Protein AF-A0A4Q0QFD4-F1 (afdb_monomer_lite)

Organism: NCBI:txid1325107

pLDDT: mean 79.19, std 12.44, range [36.03, 91.69]

Radius of gyration: 12.01 Å; chains: 1; bounding box: 21×37×23 Å

Foldseek 3Di:
DPPLQALVQFFWKFWADDVPDDIWIWTFRDDDPQKTWIWFLVGIDIDGPVVRVVRGPDIGGPVRCCVVPVPRSVNRNVRSRVD

Sequence (83 aa):
MTTAVKASQVEQGFYYEKTGTPGWLRLIVHRHGDEVAYADFTGLSKCWVATIARWAGAQYTQAEAARLFPKEVADITRHLEAR

Secondary structure (DSSP, 8-state):
------GGG--EEEEEEETTEEEEEEEEEEEETTEEEEEETTEEEEEEHHHHHHH-SEEEEHHHHHHH-HHHHHHHHHHHHT-

Structure (mmCIF, N/CA/C/O backbone):
data_AF-A0A4Q0QFD4-F1
#
_entry.id   AF-A0A4Q0QFD4-F1
#
loop_
_atom_site.group_PDB
_atom_site.id
_atom_site.type_symbol
_atom_site.label_atom_id
_atom_site.label_alt_id
_atom_site.label_comp_id
_atom_site.label_asym_id
_atom_site.label_entity_id
_atom_site.label_seq_id
_atom_site.pdbx_PDB_ins_code
_atom_site.Cartn_x
_atom_site.Cartn_y
_atom_site.Cartn_z
_atom_site.occupancy
_atom_site.B_iso_or_equiv
_atom_site.auth_seq_id
_atom_site.auth_comp_id
_atom_site.auth_asym_id
_atom_site.auth_atom_id
_atom_site.pdbx_PDB_model_num
ATOM 1 N N . MET A 1 1 ? 6.457 -23.335 -3.583 1.00 36.03 1 MET A N 1
ATOM 2 C CA . MET A 1 1 ? 5.945 -22.696 -4.811 1.00 36.03 1 MET A CA 1
ATOM 3 C C . MET A 1 1 ? 5.521 -21.288 -4.441 1.00 36.03 1 MET A C 1
ATOM 5 O O . MET A 1 1 ? 4.535 -21.138 -3.733 1.00 36.03 1 MET A O 1
ATOM 9 N N . THR A 1 2 ? 6.317 -20.286 -4.800 1.00 43.31 2 THR A N 1
ATOM 10 C CA . THR A 1 2 ? 6.002 -18.874 -4.546 1.00 43.31 2 THR A CA 1
ATOM 11 C C . THR A 1 2 ? 5.187 -18.401 -5.739 1.00 43.31 2 THR A C 1
ATOM 13 O O . THR A 1 2 ? 5.718 -18.279 -6.837 1.00 43.31 2 THR A O 1
ATOM 16 N N . THR A 1 3 ? 3.875 -18.268 -5.577 1.00 49.97 3 THR A N 1
ATOM 17 C CA . THR A 1 3 ? 3.019 -17.757 -6.648 1.00 49.97 3 THR A CA 1
ATOM 18 C C . THR A 1 3 ? 3.416 -16.309 -6.904 1.00 49.97 3 THR A C 1
ATOM 20 O O . THR A 1 3 ? 3.277 -15.483 -6.003 1.00 49.97 3 THR A O 1
ATOM 23 N N . ALA A 1 4 ? 3.937 -16.018 -8.098 1.00 57.34 4 ALA A N 1
ATOM 24 C CA . ALA A 1 4 ? 4.194 -14.654 -8.540 1.00 57.34 4 ALA A CA 1
ATOM 25 C C . ALA A 1 4 ? 2.901 -13.847 -8.384 1.00 57.34 4 ALA A C 1
ATOM 27 O O . ALA A 1 4 ? 1.849 -14.207 -8.923 1.00 57.34 4 ALA A O 1
ATOM 28 N N . VAL A 1 5 ? 2.971 -12.802 -7.571 1.00 58.94 5 VAL A N 1
ATOM 29 C CA . VAL A 1 5 ? 1.826 -11.969 -7.236 1.00 58.94 5 VAL A CA 1
ATOM 30 C C . VAL A 1 5 ? 1.624 -10.994 -8.392 1.00 58.94 5 VAL A C 1
ATOM 32 O O . VAL A 1 5 ? 2.467 -10.137 -8.643 1.00 58.94 5 VAL A O 1
ATOM 35 N N . LYS A 1 6 ? 0.523 -11.139 -9.134 1.00 62.00 6 LYS A N 1
ATOM 36 C CA . LYS A 1 6 ? 0.259 -10.290 -10.303 1.00 62.00 6 LYS A CA 1
ATOM 37 C C . LYS A 1 6 ? -0.248 -8.923 -9.855 1.00 62.00 6 LYS A C 1
ATOM 39 O O . LYS A 1 6 ? -1.107 -8.840 -8.983 1.00 62.00 6 LYS A O 1
ATOM 44 N N . ALA A 1 7 ? 0.183 -7.860 -10.534 1.00 57.88 7 ALA A N 1
ATOM 45 C CA . ALA A 1 7 ? -0.290 -6.489 -10.300 1.00 57.88 7 ALA A CA 1
ATOM 46 C C . ALA A 1 7 ? -1.827 -6.349 -10.360 1.00 57.88 7 ALA A C 1
ATOM 48 O O . ALA A 1 7 ? -2.414 -5.512 -9.679 1.00 57.88 7 ALA A O 1
ATOM 49 N N . SER A 1 8 ? -2.495 -7.213 -11.131 1.00 60.94 8 SER A N 1
ATOM 50 C CA . SER A 1 8 ? -3.958 -7.292 -11.225 1.00 60.94 8 SER A CA 1
ATOM 51 C C . SER A 1 8 ? -4.654 -7.762 -9.940 1.00 60.94 8 SER A C 1
ATOM 53 O O . SER A 1 8 ? -5.878 -7.778 -9.896 1.00 60.94 8 SER A O 1
ATOM 55 N N . GLN A 1 9 ? -3.903 -8.200 -8.928 1.00 68.31 9 GLN A N 1
ATOM 56 C CA . GLN A 1 9 ? -4.418 -8.607 -7.618 1.00 68.31 9 GLN A CA 1
ATOM 57 C C . GLN A 1 9 ? -4.357 -7.463 -6.595 1.00 68.31 9 GLN A C 1
ATOM 59 O O . GLN A 1 9 ? -4.755 -7.647 -5.451 1.00 68.31 9 GLN A O 1
ATOM 64 N N . VAL A 1 10 ? -3.859 -6.281 -6.983 1.00 69.50 10 VAL A N 1
ATOM 65 C CA . VAL A 1 10 ? -3.824 -5.123 -6.089 1.00 69.50 10 VAL A CA 1
ATOM 66 C C . VAL A 1 10 ? -5.237 -4.593 -5.866 1.00 69.50 10 VAL A C 1
ATOM 68 O O . VAL A 1 10 ? -5.872 -4.102 -6.792 1.00 69.50 10 VAL A O 1
ATOM 71 N N . GLU A 1 11 ? -5.713 -4.654 -4.626 1.00 74.50 11 GLU A N 1
ATOM 72 C CA . GLU A 1 11 ? -7.065 -4.233 -4.256 1.00 74.50 11 GLU A CA 1
ATOM 73 C C . GLU A 1 11 ? -7.113 -2.737 -3.896 1.00 74.50 11 GLU A C 1
ATOM 75 O O . GLU A 1 11 ? -8.044 -2.026 -4.280 1.00 74.50 11 GLU A O 1
ATOM 80 N N . GLN A 1 12 ? -6.128 -2.241 -3.134 1.00 79.56 12 GLN A N 1
ATOM 81 C CA . GLN A 1 12 ? -6.148 -0.901 -2.521 1.00 79.56 12 GLN A CA 1
ATOM 82 C C . GLN A 1 12 ? -4.737 -0.366 -2.244 1.00 79.56 12 GLN A C 1
ATOM 84 O O . GLN A 1 12 ? -3.794 -1.144 -2.095 1.00 79.56 12 GLN A O 1
ATOM 89 N N . GLY A 1 13 ? -4.602 0.957 -2.117 1.00 82.75 13 GLY A N 1
ATOM 90 C CA . GLY A 1 13 ? -3.376 1.628 -1.686 1.00 82.75 13 GLY A CA 1
ATOM 91 C C . GLY A 1 13 ? -3.544 2.324 -0.335 1.00 82.75 13 GLY A C 1
ATOM 92 O O . GLY A 1 13 ? -4.511 3.047 -0.116 1.00 82.75 13 GLY A O 1
ATOM 93 N N . PHE A 1 14 ? -2.587 2.138 0.568 1.00 82.19 14 PHE A N 1
ATOM 94 C CA . PHE A 1 14 ? -2.520 2.823 1.858 1.00 82.19 14 PHE A CA 1
ATOM 95 C C . PHE A 1 14 ? -1.287 3.721 1.869 1.00 82.19 14 PHE A C 1
ATOM 97 O O . PHE A 1 14 ? -0.164 3.237 1.716 1.00 82.19 14 PHE A O 1
ATOM 104 N N . TYR A 1 15 ? -1.498 5.025 2.023 1.00 80.56 15 TYR A N 1
ATOM 105 C CA . TYR A 1 15 ? -0.425 6.010 2.087 1.00 80.56 15 TYR A CA 1
ATOM 106 C C . TYR A 1 15 ? -0.095 6.344 3.536 1.00 80.56 15 TYR A C 1
ATOM 108 O O . TYR A 1 15 ? -0.979 6.538 4.378 1.00 80.56 15 TYR A O 1
ATOM 116 N N . TYR A 1 16 ? 1.198 6.425 3.814 1.00 78.69 16 TYR A N 1
ATOM 117 C CA . TYR A 1 16 ? 1.749 6.676 5.133 1.00 78.69 16 TYR A CA 1
ATOM 118 C C . TYR A 1 16 ? 2.502 7.985 5.091 1.00 78.69 16 TYR A C 1
ATOM 120 O O . TYR A 1 16 ? 3.590 8.049 4.529 1.00 78.69 16 TYR A O 1
ATOM 128 N N . GLU A 1 17 ? 1.950 9.013 5.718 1.00 66.69 17 GLU A N 1
ATOM 129 C CA . GLU A 1 17 ? 2.696 10.231 5.983 1.00 66.69 17 GLU A CA 1
ATOM 130 C C . GLU A 1 17 ? 3.330 10.094 7.365 1.00 66.69 17 GLU A C 1
ATOM 132 O O . GLU A 1 17 ? 2.635 9.964 8.374 1.00 66.69 17 GLU A O 1
ATOM 137 N N . LYS A 1 18 ? 4.661 10.048 7.423 1.00 60.25 18 LYS A N 1
ATOM 138 C CA . LYS A 1 18 ? 5.382 10.014 8.693 1.00 60.25 18 LYS A CA 1
ATOM 139 C C . LYS A 1 18 ? 6.027 11.372 8.907 1.00 60.25 18 LYS A C 1
ATOM 141 O O . LYS A 1 18 ? 6.814 11.830 8.085 1.00 60.25 18 LYS A O 1
ATOM 146 N N . THR A 1 19 ? 5.717 12.021 10.023 1.00 55.53 19 THR A N 1
ATOM 147 C CA . THR A 1 19 ? 6.302 13.315 10.385 1.00 55.53 19 THR A CA 1
ATOM 148 C C . THR A 1 19 ? 7.831 13.220 10.372 1.00 55.53 19 THR A C 1
ATOM 150 O O . THR A 1 19 ? 8.418 12.445 11.126 1.00 55.53 19 THR A O 1
ATOM 153 N N . GLY A 1 20 ? 8.480 13.979 9.483 1.00 54.22 20 GLY A N 1
ATOM 154 C CA . GLY A 1 20 ? 9.941 13.995 9.342 1.00 54.22 20 GLY A CA 1
ATOM 155 C C . GLY A 1 20 ? 10.560 12.802 8.594 1.00 54.22 20 GLY A C 1
ATOM 156 O O . GLY A 1 20 ? 11.766 12.595 8.690 1.00 54.22 20 GLY A O 1
ATOM 157 N N . THR A 1 21 ? 9.788 11.993 7.862 1.00 59.06 21 THR A N 1
ATOM 158 C CA . THR A 1 21 ? 10.302 10.932 6.967 1.00 59.06 21 THR A CA 1
ATOM 159 C C . THR A 1 21 ? 9.533 10.982 5.641 1.00 59.06 21 THR A C 1
ATOM 161 O O . THR A 1 21 ? 8.346 11.304 5.669 1.00 59.06 21 THR A O 1
ATOM 164 N N . PRO A 1 22 ? 10.148 10.682 4.479 1.00 62.88 22 PRO A N 1
ATOM 165 C CA . PRO A 1 22 ? 9.401 10.587 3.227 1.00 62.88 22 PRO A CA 1
ATOM 166 C C . PRO A 1 22 ? 8.242 9.602 3.391 1.00 62.88 22 PRO A C 1
ATOM 168 O O . PRO A 1 22 ? 8.447 8.496 3.898 1.00 62.88 22 PRO A O 1
ATOM 171 N N . GLY A 1 23 ? 7.033 10.024 3.019 1.00 70.50 23 GLY A N 1
ATOM 172 C CA . GLY A 1 23 ? 5.883 9.134 3.026 1.00 70.50 23 GLY A CA 1
ATOM 173 C C . GLY A 1 23 ? 6.099 7.947 2.087 1.00 70.50 23 GLY A C 1
ATOM 174 O O . GLY A 1 23 ? 6.904 8.020 1.159 1.00 70.50 23 GLY A O 1
ATOM 175 N N . TRP A 1 24 ? 5.415 6.836 2.343 1.00 82.19 24 TRP A N 1
ATOM 176 C CA . TRP A 1 24 ? 5.485 5.652 1.484 1.00 82.19 24 TRP A CA 1
ATOM 177 C C . TRP A 1 24 ? 4.094 5.083 1.215 1.00 82.19 24 TRP A C 1
ATOM 179 O O . TRP A 1 24 ? 3.172 5.265 2.012 1.00 82.19 24 TRP A O 1
ATOM 189 N N . LEU A 1 25 ? 3.946 4.366 0.102 1.00 87.75 25 LEU A N 1
ATOM 190 C CA . LEU A 1 25 ? 2.721 3.674 -0.294 1.00 87.75 25 LEU A CA 1
ATOM 191 C C . LEU A 1 25 ? 2.857 2.165 -0.056 1.00 87.75 25 LEU A C 1
ATOM 193 O O . LEU A 1 25 ? 3.864 1.561 -0.426 1.00 87.75 25 LEU A O 1
ATOM 197 N N . ARG A 1 26 ? 1.825 1.548 0.529 1.00 90.94 26 ARG A N 1
ATOM 198 C CA . ARG A 1 26 ? 1.647 0.088 0.549 1.00 90.94 26 ARG A CA 1
ATOM 199 C C . ARG A 1 26 ? 0.454 -0.290 -0.307 1.00 90.94 26 ARG A C 1
ATOM 201 O O . ARG A 1 26 ? -0.637 0.238 -0.107 1.00 90.94 26 ARG A O 1
ATOM 208 N N . LEU A 1 27 ? 0.646 -1.227 -1.221 1.00 89.50 27 LEU A N 1
ATOM 209 C CA . LEU A 1 27 ? -0.414 -1.777 -2.057 1.00 89.50 27 LEU A CA 1
ATOM 210 C C . LEU A 1 27 ? -0.879 -3.109 -1.475 1.00 89.50 27 LEU A C 1
ATOM 212 O O . LEU A 1 27 ? -0.079 -4.033 -1.361 1.00 89.50 27 LEU A O 1
ATOM 216 N N . ILE A 1 28 ? -2.153 -3.223 -1.100 1.00 89.06 28 ILE A N 1
ATOM 217 C CA . ILE A 1 28 ? -2.748 -4.508 -0.712 1.00 89.06 28 ILE A CA 1
ATOM 218 C C . ILE A 1 28 ? -2.851 -5.372 -1.947 1.00 89.06 28 ILE A C 1
ATOM 220 O O . ILE A 1 28 ? -3.473 -4.953 -2.916 1.00 89.06 28 ILE A O 1
ATOM 224 N N . VAL A 1 29 ? -2.288 -6.573 -1.887 1.00 85.88 29 VAL A N 1
ATOM 225 C CA . VAL A 1 29 ? -2.307 -7.515 -3.010 1.00 85.88 29 VAL A CA 1
ATOM 226 C C . VAL A 1 29 ? -3.122 -8.769 -2.736 1.00 85.88 29 VAL A C 1
ATOM 228 O O . VAL A 1 29 ? -3.449 -9.519 -3.651 1.00 85.88 29 VAL A O 1
ATOM 231 N N . HIS A 1 30 ? -3.447 -9.020 -1.472 1.00 83.75 30 HIS A N 1
ATOM 232 C CA . HIS A 1 30 ? -4.405 -10.048 -1.105 1.00 83.75 30 HIS A CA 1
ATOM 233 C C . HIS A 1 30 ? -4.964 -9.779 0.288 1.00 83.75 30 HIS A C 1
ATOM 235 O O . HIS A 1 30 ? -4.213 -9.399 1.191 1.00 83.75 30 HIS A O 1
ATOM 241 N N . ARG A 1 31 ? -6.250 -10.058 0.492 1.00 83.38 31 ARG A N 1
ATOM 242 C CA . ARG A 1 31 ? -6.869 -10.107 1.818 1.00 83.38 31 ARG A CA 1
ATOM 243 C C . ARG A 1 31 ? -7.495 -11.476 2.070 1.00 83.38 31 ARG A C 1
ATOM 245 O O . ARG A 1 31 ? -8.331 -11.934 1.298 1.00 83.38 31 ARG A O 1
ATOM 252 N N . HIS A 1 32 ? -7.139 -12.094 3.194 1.00 84.31 32 HIS A N 1
ATOM 253 C CA . HIS A 1 32 ? -7.730 -13.346 3.660 1.00 84.31 32 HIS A CA 1
ATOM 254 C C . HIS A 1 32 ? -8.213 -13.187 5.107 1.00 84.31 32 HIS A C 1
ATOM 256 O O . HIS A 1 32 ? -7.438 -13.268 6.062 1.00 84.31 32 HIS A O 1
ATOM 262 N N . GLY A 1 33 ? -9.513 -12.924 5.266 1.00 86.88 33 GLY A N 1
ATOM 263 C CA . GLY A 1 33 ? -10.090 -12.542 6.556 1.00 86.88 33 GLY A CA 1
ATOM 264 C C . GLY A 1 33 ? -9.492 -11.225 7.063 1.00 86.88 33 GLY A C 1
ATOM 265 O O . GLY A 1 33 ? -9.611 -10.186 6.401 1.00 86.88 33 GLY A O 1
ATOM 266 N N . ASP A 1 34 ? -8.839 -11.287 8.224 1.00 86.81 34 ASP A N 1
ATOM 267 C CA . ASP A 1 34 ? -8.154 -10.147 8.847 1.00 86.81 34 ASP A CA 1
ATOM 268 C C . ASP A 1 34 ? -6.663 -10.061 8.499 1.00 86.81 34 ASP A C 1
ATOM 270 O O . ASP A 1 34 ? -6.023 -9.060 8.829 1.00 86.81 34 ASP A O 1
ATOM 274 N N . GLU A 1 35 ? -6.097 -11.066 7.825 1.00 91.25 35 GLU A N 1
ATOM 275 C CA . GLU A 1 35 ? -4.730 -11.004 7.306 1.00 91.25 35 GLU A CA 1
ATOM 276 C C . GLU A 1 35 ? -4.725 -10.300 5.942 1.00 91.25 35 GLU A C 1
ATOM 278 O O . GLU A 1 35 ? -5.524 -10.608 5.052 1.00 91.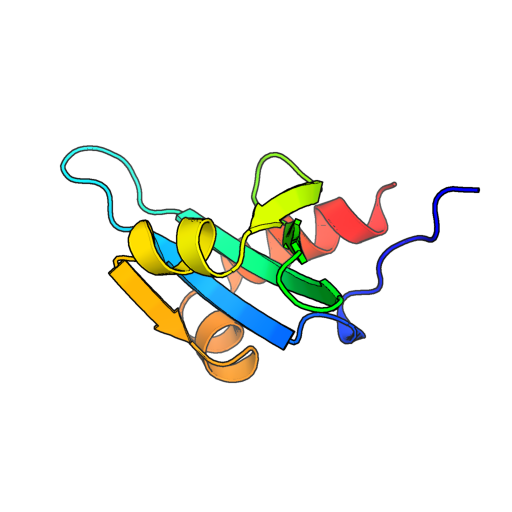25 35 GLU A O 1
ATOM 283 N N . VAL A 1 36 ? -3.792 -9.367 5.764 1.00 89.75 36 VAL A N 1
ATOM 284 C CA . VAL A 1 36 ? -3.507 -8.717 4.485 1.00 89.75 36 VAL A CA 1
ATOM 285 C C . VAL A 1 36 ? -2.071 -8.984 4.067 1.00 89.75 36 VAL A C 1
ATOM 287 O O . VAL A 1 36 ? -1.135 -8.819 4.852 1.00 89.75 36 VAL A O 1
ATOM 290 N N . ALA A 1 37 ? -1.895 -9.361 2.806 1.00 89.94 37 ALA A N 1
ATOM 291 C CA . ALA A 1 37 ? -0.616 -9.304 2.124 1.00 89.94 37 ALA A CA 1
ATOM 292 C C . ALA A 1 37 ? -0.526 -7.975 1.374 1.00 89.94 37 ALA A C 1
ATOM 294 O O . ALA A 1 37 ? -1.446 -7.591 0.646 1.00 89.94 37 ALA A O 1
ATOM 295 N N 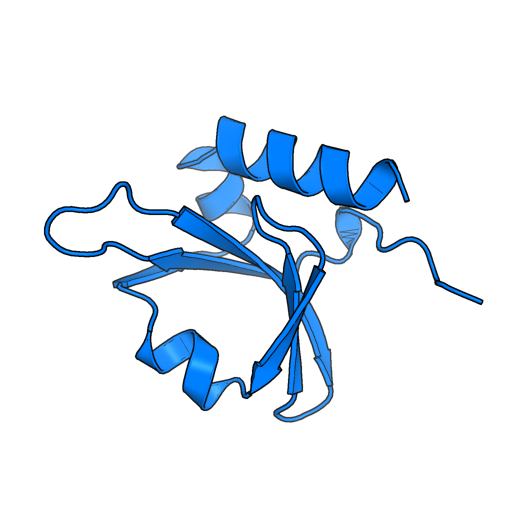. TYR A 1 38 ? 0.589 -7.280 1.545 1.00 90.25 38 TYR A N 1
ATOM 296 C CA . TYR A 1 38 ? 0.842 -6.003 0.902 1.00 90.25 38 TYR A CA 1
ATOM 297 C C . TYR A 1 38 ? 2.240 -5.968 0.297 1.00 90.25 38 TYR A C 1
ATOM 299 O O . TYR A 1 38 ? 3.116 -6.757 0.657 1.00 90.25 38 TYR A O 1
ATOM 307 N N . ALA A 1 39 ? 2.437 -5.026 -0.612 1.00 89.25 39 ALA A N 1
ATOM 308 C CA . ALA A 1 39 ? 3.705 -4.741 -1.247 1.00 89.25 39 ALA A CA 1
ATOM 309 C C . ALA A 1 39 ? 4.085 -3.277 -1.034 1.00 89.25 39 ALA A C 1
ATOM 311 O O . ALA A 1 39 ? 3.232 -2.392 -1.118 1.00 89.25 39 ALA A O 1
ATOM 312 N N . ASP A 1 40 ? 5.359 -3.025 -0.770 1.00 87.88 40 ASP A N 1
ATOM 313 C CA . ASP A 1 40 ? 5.949 -1.689 -0.773 1.00 87.88 40 ASP A CA 1
ATOM 314 C C . ASP A 1 40 ? 7.354 -1.711 -1.385 1.00 87.88 40 ASP A C 1
ATOM 316 O O . ASP A 1 40 ? 7.772 -2.702 -1.988 1.00 87.88 40 ASP A O 1
ATOM 320 N N . PHE A 1 41 ? 8.083 -0.602 -1.260 1.00 80.62 41 PHE A N 1
ATOM 321 C CA . PHE A 1 41 ? 9.443 -0.467 -1.784 1.00 80.62 41 PHE A CA 1
ATOM 322 C C . PHE A 1 41 ? 10.436 -1.484 -1.188 1.00 80.62 41 PHE A C 1
ATOM 324 O O . PHE A 1 41 ? 11.513 -1.674 -1.745 1.00 80.62 41 PHE A O 1
ATOM 331 N N . THR A 1 42 ? 10.104 -2.139 -0.069 1.00 83.69 42 THR A N 1
ATOM 332 C CA . THR A 1 42 ? 10.931 -3.194 0.542 1.00 83.69 42 THR A CA 1
ATOM 333 C C . THR A 1 42 ? 10.569 -4.599 0.050 1.00 83.69 42 THR A C 1
ATOM 335 O O . THR A 1 42 ? 11.351 -5.536 0.231 1.00 83.69 42 THR A O 1
ATOM 338 N N . GLY A 1 43 ? 9.418 -4.753 -0.613 1.00 83.50 43 GLY A N 1
ATOM 339 C CA . GLY A 1 43 ? 8.919 -6.012 -1.158 1.00 83.50 43 GLY A CA 1
ATOM 340 C C . GLY A 1 43 ? 7.573 -6.436 -0.567 1.00 83.50 43 GLY A C 1
ATOM 341 O O . GLY A 1 43 ? 6.770 -5.609 -0.141 1.00 83.50 43 GLY A O 1
ATOM 342 N N . LEU A 1 44 ? 7.312 -7.746 -0.583 1.00 87.75 44 LEU A N 1
ATOM 343 C CA . LEU A 1 44 ? 6.084 -8.350 -0.059 1.00 87.75 44 LEU A CA 1
ATOM 344 C C . LEU A 1 44 ? 6.169 -8.574 1.452 1.00 87.75 44 LEU A C 1
ATOM 346 O O . LEU A 1 44 ? 7.171 -9.068 1.970 1.00 87.75 44 LEU A O 1
ATOM 350 N N . SER A 1 45 ? 5.087 -8.270 2.159 1.00 89.69 45 SER A N 1
ATOM 351 C CA . SER A 1 45 ? 4.941 -8.525 3.592 1.00 89.69 45 SER A CA 1
ATOM 352 C C . SER A 1 45 ? 3.484 -8.786 3.958 1.00 89.69 45 SER A C 1
ATOM 354 O O . SER A 1 45 ? 2.578 -8.651 3.135 1.00 89.69 45 SER A O 1
ATOM 356 N N . LYS A 1 46 ? 3.261 -9.206 5.204 1.00 91.69 46 LYS A N 1
ATOM 357 C CA . LYS A 1 46 ? 1.931 -9.491 5.739 1.00 91.69 46 LYS A CA 1
ATOM 358 C C . LYS A 1 46 ? 1.716 -8.782 7.063 1.00 91.69 46 LYS A C 1
ATOM 360 O O . LYS A 1 46 ? 2.646 -8.648 7.857 1.00 91.69 46 LYS A O 1
ATOM 365 N N . CYS A 1 47 ? 0.489 -8.353 7.311 1.00 90.62 47 CYS A N 1
ATOM 366 C CA . CYS A 1 47 ? 0.061 -7.853 8.612 1.00 90.62 47 CYS A CA 1
ATOM 367 C C . CYS A 1 47 ? -1.457 -8.005 8.768 1.00 90.62 47 CYS A C 1
ATOM 369 O O . CYS A 1 47 ? -2.129 -8.555 7.900 1.00 90.62 47 CYS A O 1
ATOM 371 N N . TRP A 1 48 ? -2.001 -7.527 9.884 1.00 91.50 48 TRP A N 1
ATOM 372 C CA . TRP A 1 48 ? -3.442 -7.506 10.114 1.00 91.50 48 TRP A CA 1
ATOM 373 C C . TRP A 1 48 ? -4.079 -6.233 9.540 1.00 91.50 48 TRP A C 1
ATOM 375 O O . TRP A 1 48 ? -3.470 -5.160 9.593 1.00 91.50 48 TRP A O 1
ATOM 385 N N . VAL A 1 49 ? -5.332 -6.315 9.076 1.00 86.19 49 VAL A N 1
ATOM 386 C CA . VAL A 1 49 ? -6.114 -5.167 8.564 1.00 86.19 49 VAL A CA 1
ATOM 387 C C . VAL A 1 49 ? -6.121 -4.007 9.565 1.00 86.19 49 VAL A C 1
ATOM 389 O O . VAL A 1 49 ? -5.867 -2.859 9.207 1.00 86.19 49 VAL A O 1
ATOM 392 N N . ALA A 1 50 ? -6.347 -4.301 10.847 1.00 87.38 50 ALA A N 1
ATOM 393 C CA . ALA A 1 50 ? -6.349 -3.280 11.894 1.00 87.38 50 ALA A CA 1
ATOM 394 C C . ALA A 1 50 ? -4.981 -2.592 12.037 1.00 87.38 50 ALA A C 1
ATOM 396 O O . ALA A 1 50 ? -4.900 -1.392 12.291 1.00 87.38 50 ALA A O 1
ATOM 397 N N . THR A 1 51 ? -3.891 -3.340 11.849 1.00 88.81 51 THR A N 1
ATOM 398 C CA . THR A 1 51 ? -2.532 -2.800 11.905 1.00 88.81 51 THR A CA 1
ATOM 399 C C . THR A 1 51 ? -2.262 -1.868 10.729 1.00 88.81 51 THR A C 1
ATOM 401 O O . THR A 1 51 ? -1.773 -0.758 10.942 1.00 88.81 51 THR A O 1
ATOM 404 N N . ILE A 1 52 ? -2.602 -2.296 9.508 1.00 85.31 52 ILE A N 1
ATOM 405 C CA . ILE A 1 52 ? -2.314 -1.516 8.302 1.00 85.31 52 ILE A CA 1
ATOM 406 C C . ILE A 1 52 ? -3.125 -0.219 8.250 1.00 85.31 52 ILE A C 1
ATOM 408 O O . ILE A 1 52 ? -2.564 0.827 7.919 1.00 85.31 52 ILE A O 1
ATOM 412 N N . ALA A 1 53 ? -4.398 -0.284 8.657 1.00 83.69 53 ALA A N 1
ATOM 413 C CA . ALA A 1 53 ? -5.304 0.856 8.707 1.00 83.69 53 ALA A CA 1
ATOM 414 C C . ALA A 1 53 ? -4.897 1.865 9.788 1.00 83.69 53 ALA A C 1
ATOM 416 O O . ALA A 1 53 ? -4.876 3.061 9.527 1.00 83.69 53 ALA A O 1
ATOM 417 N N . ARG A 1 54 ? -4.499 1.394 10.981 1.00 84.38 54 ARG A N 1
ATOM 418 C CA . ARG A 1 54 ? -4.064 2.271 12.085 1.00 84.38 54 ARG A CA 1
ATOM 419 C C . ARG A 1 54 ? -2.855 3.128 11.720 1.00 84.38 54 ARG A C 1
ATOM 421 O O . ARG A 1 54 ? -2.698 4.228 12.234 1.00 84.38 54 ARG A O 1
ATOM 428 N N . TRP A 1 55 ? -1.954 2.582 10.916 1.00 81.19 55 TRP A N 1
ATOM 429 C CA . TRP A 1 55 ? -0.727 3.268 10.535 1.00 81.19 55 TRP A CA 1
ATOM 430 C C . TRP A 1 55 ? -0.928 4.244 9.369 1.00 81.19 55 TRP A C 1
ATOM 432 O O . TRP A 1 55 ? -0.107 5.141 9.205 1.00 81.19 55 TRP A O 1
ATOM 442 N N . ALA A 1 56 ? -1.953 4.045 8.538 1.00 85.62 56 ALA A N 1
ATOM 443 C CA . ALA A 1 56 ? -2.126 4.803 7.307 1.00 85.62 56 ALA A CA 1
ATOM 444 C C . ALA A 1 56 ? -2.643 6.217 7.591 1.00 85.62 56 ALA A C 1
ATOM 446 O O . ALA A 1 56 ? -3.584 6.399 8.360 1.00 85.62 56 ALA A O 1
ATOM 447 N N . GLY A 1 57 ? -2.040 7.212 6.938 1.00 82.94 57 GLY A N 1
ATOM 448 C CA . GLY A 1 57 ? -2.533 8.591 6.953 1.00 82.94 57 GLY A CA 1
ATOM 449 C C . GLY A 1 57 ? -3.685 8.803 5.968 1.00 82.94 57 GLY A C 1
ATOM 450 O O . GLY A 1 57 ? -4.548 9.643 6.198 1.00 82.94 57 GLY A O 1
ATOM 451 N N . ALA A 1 58 ? -3.721 8.015 4.889 1.00 85.94 58 ALA A N 1
ATOM 452 C CA . ALA A 1 58 ? -4.810 8.005 3.922 1.00 85.94 58 ALA A CA 1
ATOM 453 C C . ALA A 1 58 ? -4.981 6.620 3.282 1.00 85.94 58 ALA A C 1
ATOM 455 O O . ALA A 1 58 ? -4.029 5.842 3.166 1.00 85.94 58 ALA A O 1
ATOM 456 N N . GLN A 1 59 ? -6.200 6.340 2.831 1.00 88.56 59 GLN A N 1
ATOM 457 C CA . GLN A 1 59 ? -6.555 5.133 2.094 1.00 88.56 59 GLN A CA 1
ATOM 458 C C . GLN A 1 59 ? -7.117 5.530 0.731 1.00 88.56 59 GLN A C 1
ATOM 460 O O . GLN A 1 59 ? -7.934 6.443 0.629 1.00 88.56 59 GLN A O 1
ATOM 465 N N . TYR A 1 60 ? -6.673 4.822 -0.298 1.0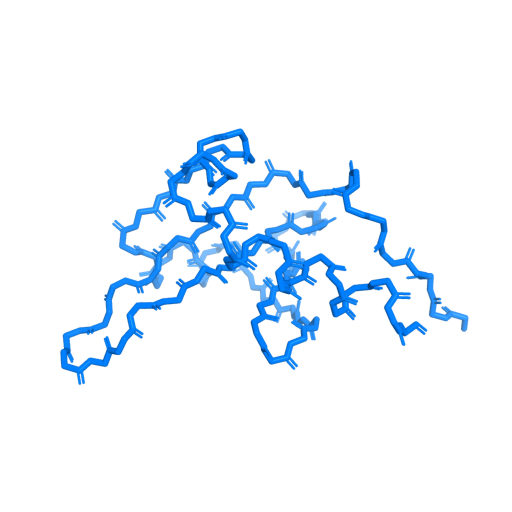0 86.25 60 TYR A N 1
ATOM 466 C CA . TYR A 1 60 ? -6.999 5.073 -1.690 1.00 86.25 60 TYR A CA 1
ATOM 467 C C . TYR A 1 60 ? -7.432 3.771 -2.359 1.00 86.25 60 TYR A C 1
ATOM 469 O O . TYR A 1 60 ? -6.908 2.686 -2.081 1.00 86.25 60 TYR A O 1
ATOM 477 N N . THR A 1 61 ? -8.356 3.873 -3.305 1.00 86.12 61 THR A N 1
ATOM 478 C CA . THR A 1 61 ? -8.570 2.808 -4.288 1.00 86.12 61 THR A CA 1
ATOM 479 C C . THR A 1 61 ? -7.294 2.585 -5.108 1.00 86.12 61 THR A C 1
ATOM 481 O O . THR A 1 61 ? -6.428 3.460 -5.193 1.00 86.12 61 THR A O 1
ATOM 484 N N . GLN A 1 62 ? -7.169 1.426 -5.761 1.00 82.31 62 GLN A N 1
ATOM 485 C CA . GLN A 1 62 ? -6.046 1.162 -6.669 1.00 82.31 62 GLN A CA 1
ATOM 486 C C . GLN A 1 62 ? -5.896 2.264 -7.735 1.00 82.31 62 GLN A C 1
ATOM 488 O O . GLN A 1 62 ? -4.787 2.724 -7.999 1.00 82.31 62 GLN A O 1
ATOM 493 N N . ALA A 1 63 ? -7.010 2.717 -8.320 1.00 83.81 63 ALA A N 1
ATOM 494 C CA . ALA A 1 63 ? -7.009 3.757 -9.346 1.00 83.81 63 ALA A CA 1
ATOM 495 C C . ALA A 1 63 ? -6.526 5.112 -8.802 1.00 83.81 63 ALA A C 1
ATOM 497 O O . ALA A 1 63 ? -5.739 5.799 -9.452 1.00 83.81 63 ALA A O 1
ATOM 498 N N . GLU A 1 64 ? -6.954 5.491 -7.597 1.00 86.69 64 GLU A N 1
ATOM 499 C CA . GLU A 1 64 ? -6.489 6.714 -6.938 1.00 86.69 64 GLU A CA 1
ATOM 500 C C . GLU A 1 64 ? -5.007 6.636 -6.582 1.00 86.69 64 GLU A C 1
ATOM 502 O O . GLU A 1 64 ? -4.274 7.585 -6.855 1.00 86.69 64 GLU A O 1
ATOM 507 N N . ALA A 1 65 ? -4.548 5.501 -6.048 1.00 86.44 65 ALA A N 1
ATOM 508 C CA . ALA A 1 65 ? -3.141 5.280 -5.738 1.00 86.44 65 ALA A CA 1
ATOM 509 C C . ALA A 1 65 ? -2.267 5.365 -7.002 1.00 86.44 65 ALA A C 1
ATOM 511 O O . ALA A 1 65 ? -1.247 6.049 -6.997 1.00 86.44 65 ALA A O 1
ATOM 512 N N . ALA A 1 66 ? -2.701 4.753 -8.109 1.00 86.62 66 ALA A N 1
ATOM 513 C CA . ALA A 1 66 ? -2.011 4.833 -9.398 1.00 86.62 66 ALA A CA 1
ATOM 514 C C . ALA A 1 66 ? -1.987 6.257 -9.977 1.00 86.62 66 ALA A C 1
ATOM 516 O O . ALA A 1 66 ? -1.008 6.645 -10.610 1.00 86.62 66 ALA A O 1
ATOM 517 N N . ARG A 1 67 ? -3.043 7.049 -9.750 1.00 88.50 67 ARG A N 1
ATOM 518 C CA . ARG A 1 67 ? -3.126 8.443 -10.209 1.00 88.50 67 ARG A CA 1
ATOM 519 C C . ARG A 1 67 ? -2.265 9.392 -9.374 1.00 88.50 67 ARG A C 1
ATOM 521 O O . ARG A 1 67 ? -1.651 10.295 -9.934 1.00 88.50 67 ARG A O 1
ATOM 528 N N . LEU A 1 68 ? -2.264 9.228 -8.051 1.00 86.38 68 LEU A N 1
ATOM 529 C CA . LEU A 1 68 ? -1.581 10.121 -7.108 1.00 86.38 68 LEU A CA 1
ATOM 530 C C . LEU A 1 68 ? -0.096 9.779 -6.948 1.00 86.38 68 LEU A C 1
ATOM 532 O O . LEU A 1 68 ? 0.727 10.682 -6.829 1.00 86.38 68 LEU A O 1
ATOM 536 N N . PHE A 1 69 ? 0.245 8.491 -6.999 1.00 87.69 69 PHE A N 1
ATOM 537 C CA . PHE A 1 69 ? 1.590 7.973 -6.743 1.00 87.69 69 PHE A CA 1
ATOM 538 C C . PHE A 1 69 ? 2.080 7.050 -7.877 1.00 87.69 69 PHE A C 1
ATOM 540 O O . PHE A 1 69 ? 2.507 5.919 -7.627 1.00 87.69 69 PHE A O 1
ATOM 547 N N . PRO A 1 70 ? 2.051 7.496 -9.149 1.00 87.31 70 PRO A N 1
ATOM 548 C CA . PRO A 1 70 ? 2.312 6.628 -10.300 1.00 87.31 70 PRO A CA 1
ATOM 549 C C . PRO A 1 70 ? 3.699 5.974 -10.263 1.00 87.31 70 PRO A C 1
ATOM 551 O O . PRO A 1 70 ? 3.852 4.821 -10.660 1.00 87.31 70 PRO A O 1
ATOM 554 N N . LYS A 1 71 ? 4.713 6.688 -9.753 1.00 87.19 71 LYS A N 1
ATOM 555 C CA . LYS A 1 71 ? 6.080 6.166 -9.626 1.00 87.19 71 LYS A CA 1
ATOM 556 C C . LYS A 1 71 ? 6.174 5.049 -8.586 1.00 87.19 71 LYS A C 1
ATOM 558 O O . LYS A 1 71 ? 6.738 4.002 -8.874 1.00 87.19 71 LYS A O 1
ATOM 563 N N . GLU A 1 72 ? 5.601 5.257 -7.405 1.00 87.06 72 GLU A N 1
ATOM 564 C CA . GLU A 1 72 ? 5.624 4.270 -6.320 1.00 87.0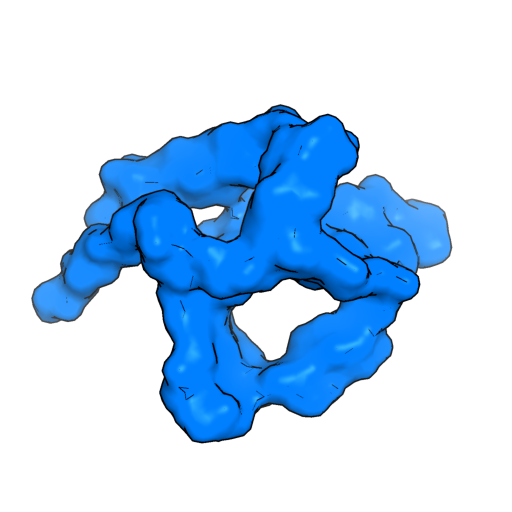6 72 GLU A CA 1
ATOM 565 C C . GLU A 1 72 ? 4.871 3.006 -6.726 1.00 87.06 72 GLU A C 1
ATOM 567 O O . GLU A 1 72 ? 5.383 1.904 -6.554 1.00 87.06 72 GLU A O 1
ATOM 572 N N . VAL A 1 73 ? 3.701 3.155 -7.356 1.00 86.12 73 VAL A N 1
ATOM 573 C CA . VAL A 1 73 ? 2.946 2.016 -7.890 1.00 86.12 73 VAL A CA 1
ATOM 574 C C . VAL A 1 73 ? 3.759 1.248 -8.933 1.00 86.12 73 VAL A C 1
ATOM 576 O O . VAL A 1 73 ? 3.798 0.018 -8.879 1.00 86.12 73 VAL A O 1
ATOM 579 N N . ALA A 1 74 ? 4.437 1.942 -9.852 1.00 85.19 74 ALA A N 1
ATOM 580 C CA . ALA A 1 74 ? 5.274 1.299 -10.862 1.00 85.19 74 ALA A CA 1
ATOM 581 C C . ALA A 1 74 ? 6.479 0.564 -10.249 1.00 85.19 74 ALA A C 1
ATOM 583 O O . ALA A 1 74 ? 6.777 -0.561 -10.651 1.00 85.19 74 ALA A O 1
ATOM 584 N N . ASP A 1 75 ? 7.152 1.165 -9.268 1.00 85.50 75 ASP A N 1
ATOM 585 C CA . ASP A 1 75 ? 8.316 0.567 -8.610 1.00 85.50 75 ASP A CA 1
ATOM 586 C C . ASP A 1 75 ? 7.923 -0.659 -7.768 1.00 85.50 75 ASP A C 1
ATOM 588 O O . ASP A 1 75 ? 8.562 -1.709 -7.872 1.00 85.50 75 ASP A O 1
ATOM 592 N N . ILE A 1 76 ? 6.818 -0.573 -7.018 1.00 86.50 76 ILE A N 1
ATOM 593 C CA . ILE A 1 76 ? 6.256 -1.705 -6.266 1.00 86.50 76 ILE A CA 1
ATOM 594 C C . ILE A 1 76 ? 5.846 -2.829 -7.224 1.00 86.50 76 ILE A C 1
ATOM 596 O O . ILE A 1 76 ? 6.187 -3.988 -6.999 1.00 86.50 76 ILE A O 1
ATOM 600 N N . THR A 1 77 ? 5.166 -2.493 -8.322 1.00 81.44 77 THR A N 1
ATOM 601 C CA . THR A 1 77 ? 4.748 -3.473 -9.336 1.00 81.44 77 THR A CA 1
ATOM 602 C C . THR A 1 77 ? 5.948 -4.188 -9.953 1.00 81.44 77 THR A C 1
ATOM 604 O O . THR A 1 77 ? 5.964 -5.415 -10.019 1.00 81.44 77 THR A O 1
ATOM 607 N N . ARG A 1 78 ? 7.004 -3.451 -10.316 1.00 81.75 78 ARG A N 1
ATOM 608 C CA . ARG A 1 78 ? 8.243 -4.043 -10.841 1.00 81.75 78 ARG A CA 1
ATOM 609 C C . ARG A 1 78 ?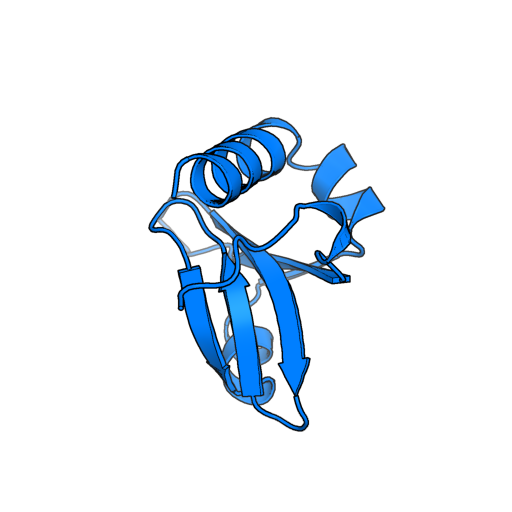 8.886 -5.003 -9.835 1.00 81.75 78 ARG A C 1
ATOM 611 O O . ARG A 1 78 ? 9.403 -6.045 -10.229 1.00 81.75 78 ARG A O 1
ATOM 618 N N . HIS A 1 79 ? 8.855 -4.678 -8.542 1.00 77.25 79 HIS A N 1
ATOM 619 C CA . HIS A 1 79 ? 9.356 -5.572 -7.494 1.00 77.25 79 HIS A CA 1
ATOM 620 C C . HIS A 1 79 ? 8.533 -6.851 -7.330 1.00 77.25 79 HIS A C 1
ATOM 622 O O . HIS A 1 79 ? 9.107 -7.882 -6.976 1.00 77.25 79 HIS A O 1
ATOM 628 N N . LEU A 1 80 ? 7.228 -6.800 -7.600 1.00 74.75 80 LEU A N 1
ATOM 629 C CA . LEU A 1 80 ? 6.359 -7.976 -7.581 1.00 74.75 80 LEU A CA 1
ATOM 630 C C . LEU A 1 80 ? 6.617 -8.920 -8.757 1.00 74.75 80 LEU A C 1
ATOM 632 O O . LEU A 1 80 ? 6.546 -10.131 -8.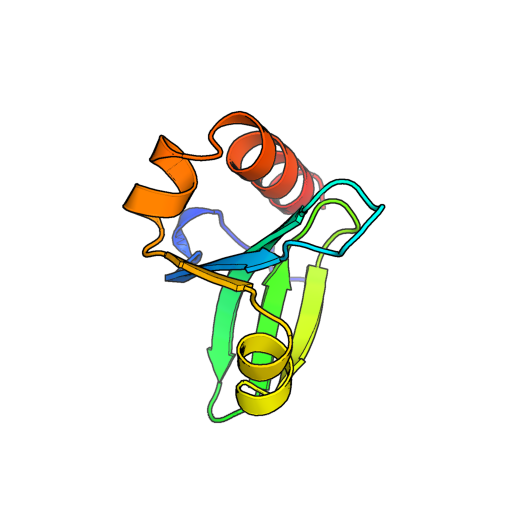581 1.00 74.75 80 LEU A O 1
ATOM 636 N N . GLU A 1 81 ? 6.940 -8.379 -9.931 1.00 70.69 81 GLU A N 1
ATOM 637 C CA . GLU A 1 81 ? 7.169 -9.162 -11.153 1.00 70.69 81 GLU A CA 1
ATOM 638 C C . GLU A 1 81 ? 8.581 -9.762 -11.247 1.00 70.69 81 GLU A C 1
ATOM 640 O O . GLU A 1 81 ? 8.794 -10.740 -11.959 1.00 70.69 81 GLU A O 1
ATOM 645 N N . ALA A 1 82 ? 9.556 -9.188 -10.539 1.00 65.00 82 ALA A N 1
ATOM 646 C CA . ALA A 1 82 ? 10.956 -9.614 -10.586 1.00 65.00 82 ALA A CA 1
ATOM 647 C C . ALA A 1 82 ? 11.299 -10.814 -9.670 1.00 65.00 82 ALA A C 1
ATOM 649 O O . ALA A 1 82 ? 12.481 -11.141 -9.532 1.00 65.00 82 ALA A O 1
ATOM 650 N N . ARG A 1 83 ? 10.315 -11.443 -9.012 1.00 56.59 83 ARG A N 1
ATOM 651 C CA . ARG A 1 83 ? 10.494 -12.559 -8.062 1.00 56.59 83 ARG A CA 1
ATOM 652 C C . ARG A 1 83 ? 9.614 -13.754 -8.405 1.00 56.59 83 ARG A C 1
ATOM 654 O O . ARG A 1 83 ? 10.078 -14.881 -8.128 1.00 56.59 83 ARG A O 1
#